Protein AF-A0A953DKQ8-F1 (afdb_monomer_lite)

Secondary structure (DSSP, 8-state):
--HHHHHHHHHHHTTT--EEEEETTEEEEEEE-SSSS-EEEEEEEE-TTS-EEEEEEEEEETTEEE-TTS-B----HHHHHHHHHHHH--

Radius of gyration: 12.38 Å; chains: 1; bounding box: 24×28×33 Å

pLDDT: mean 92.08, std 6.18, range [67.0, 98.0]

Sequence (90 aa):
MTVARQMVRTLQAHNWHPVAIVNGSDRLDLAPLTSQLGAGFTLWRQNPGGQWSVVVSGHTANGELRGSEDEPLHLPHHAEKRLETMLAGA

Structure (mmCIF, N/CA/C/O backbone):
data_AF-A0A953DKQ8-F1
#
_entry.id   AF-A0A953DKQ8-F1
#
loop_
_atom_site.group_PDB
_atom_site.id
_atom_site.type_symbol
_atom_site.label_atom_id
_atom_site.label_alt_id
_atom_site.label_comp_id
_atom_site.label_asym_id
_atom_site.label_entity_id
_atom_site.label_seq_id
_atom_site.pdbx_PDB_ins_code
_atom_site.Cartn_x
_atom_site.Cartn_y
_atom_site.Cartn_z
_atom_site.occupancy
_atom_site.B_iso_or_equiv
_atom_site.auth_seq_id
_atom_site.auth_comp_id
_atom_site.auth_asym_id
_atom_site.auth_atom_id
_atom_site.pdbx_PDB_model_num
ATOM 1 N N . MET A 1 1 ? 10.866 -12.767 3.651 1.00 69.69 1 MET A N 1
ATOM 2 C CA . MET A 1 1 ? 10.001 -12.313 2.533 1.00 69.69 1 MET A CA 1
ATOM 3 C C . MET A 1 1 ? 9.993 -10.792 2.586 1.00 69.69 1 MET A C 1
ATOM 5 O O . MET A 1 1 ? 10.006 -10.295 3.697 1.00 69.69 1 MET A O 1
ATOM 9 N N . THR A 1 2 ? 10.080 -10.067 1.464 1.00 89.81 2 THR A N 1
ATOM 10 C CA . THR A 1 2 ? 10.162 -8.588 1.486 1.00 89.81 2 THR A CA 1
ATOM 11 C C . THR A 1 2 ? 8.773 -7.954 1.576 1.00 89.81 2 THR A C 1
ATOM 13 O O . THR A 1 2 ? 7.809 -8.543 1.077 1.00 89.81 2 THR A O 1
ATOM 16 N N . VAL A 1 3 ? 8.678 -6.740 2.135 1.00 93.94 3 VAL A N 1
ATOM 17 C CA . VAL A 1 3 ? 7.433 -5.946 2.180 1.00 93.94 3 VAL A CA 1
ATOM 18 C C . VAL A 1 3 ? 6.808 -5.807 0.791 1.00 93.94 3 VAL A C 1
ATOM 20 O O . VAL A 1 3 ? 5.622 -6.077 0.621 1.00 93.94 3 VAL A O 1
ATOM 23 N N . ALA A 1 4 ? 7.616 -5.497 -0.227 1.00 95.12 4 ALA A N 1
ATOM 24 C CA . ALA A 1 4 ? 7.153 -5.373 -1.609 1.00 95.12 4 ALA A CA 1
ATOM 25 C C . ALA A 1 4 ? 6.470 -6.653 -2.126 1.00 95.12 4 ALA A C 1
ATOM 27 O O . ALA A 1 4 ? 5.378 -6.603 -2.690 1.00 95.12 4 ALA A O 1
ATOM 28 N N . ARG A 1 5 ? 7.069 -7.830 -1.889 1.00 94.12 5 ARG A N 1
ATOM 29 C CA . ARG A 1 5 ? 6.455 -9.111 -2.283 1.00 94.12 5 ARG A CA 1
ATOM 30 C C . ARG A 1 5 ? 5.165 -9.384 -1.519 1.00 94.12 5 ARG A C 1
ATOM 32 O O . ARG A 1 5 ? 4.256 -9.991 -2.079 1.00 94.12 5 ARG A O 1
ATOM 39 N N . GLN A 1 6 ? 5.088 -8.967 -0.259 1.00 95.25 6 GLN A N 1
ATOM 40 C CA . GLN A 1 6 ? 3.897 -9.167 0.555 1.00 95.25 6 GLN A CA 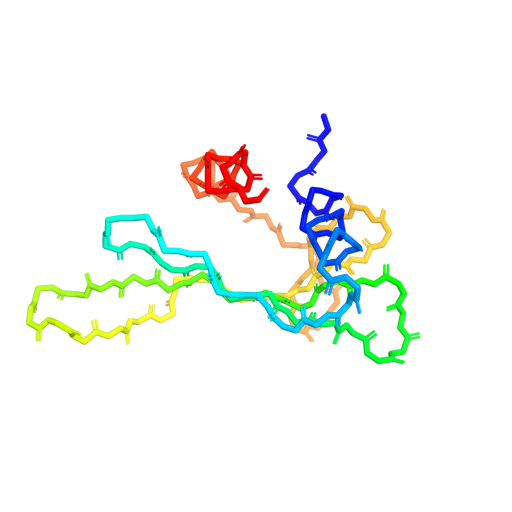1
ATOM 41 C C . GLN A 1 6 ? 2.743 -8.266 0.097 1.00 95.25 6 GLN A C 1
ATOM 43 O O . GLN A 1 6 ? 1.639 -8.770 -0.051 1.00 95.25 6 GLN A O 1
ATOM 48 N N . MET A 1 7 ? 3.005 -7.005 -0.268 1.00 95.94 7 MET A N 1
ATOM 49 C CA . MET A 1 7 ? 2.004 -6.110 -0.874 1.00 95.94 7 MET A CA 1
ATOM 50 C C . MET A 1 7 ? 1.398 -6.698 -2.156 1.00 95.94 7 MET A C 1
ATOM 52 O O . MET A 1 7 ? 0.178 -6.731 -2.314 1.00 95.94 7 MET A O 1
ATOM 56 N N . VAL A 1 8 ? 2.242 -7.219 -3.056 1.00 95.25 8 VAL A N 1
ATOM 57 C CA . VAL A 1 8 ? 1.773 -7.877 -4.289 1.00 95.25 8 VAL A CA 1
ATOM 58 C C . VAL A 1 8 ? 0.938 -9.116 -3.967 1.00 95.25 8 VAL A C 1
ATOM 60 O O . VAL A 1 8 ? -0.108 -9.322 -4.576 1.00 95.25 8 VAL A O 1
ATOM 63 N N . ARG A 1 9 ? 1.354 -9.927 -2.986 1.00 94.62 9 ARG A N 1
ATOM 64 C CA . ARG A 1 9 ? 0.573 -11.091 -2.542 1.00 94.62 9 ARG A CA 1
ATOM 65 C C . ARG A 1 9 ? -0.779 -10.705 -1.952 1.00 94.62 9 ARG A C 1
ATOM 67 O O . ARG A 1 9 ? -1.751 -11.395 -2.235 1.00 94.62 9 ARG A O 1
ATOM 74 N N . THR A 1 10 ? -0.858 -9.622 -1.183 1.00 95.81 10 THR A N 1
ATOM 75 C CA . THR A 1 10 ? -2.134 -9.106 -0.677 1.00 95.81 10 THR A CA 1
ATOM 76 C C . THR A 1 10 ? -3.047 -8.735 -1.842 1.00 95.81 10 THR A C 1
ATOM 78 O O . THR A 1 10 ? -4.167 -9.226 -1.913 1.00 95.81 10 THR A O 1
ATOM 81 N N . LEU A 1 11 ? -2.570 -7.977 -2.835 1.00 95.44 11 LEU A N 1
ATOM 82 C CA . LEU A 1 11 ? -3.387 -7.686 -4.019 1.00 95.44 11 LEU A CA 1
ATOM 83 C C . LEU A 1 11 ? -3.816 -8.960 -4.758 1.00 95.44 11 LEU A C 1
ATOM 85 O O . LEU A 1 11 ? -4.980 -9.080 -5.124 1.00 95.44 11 LEU A O 1
ATOM 89 N N . GLN A 1 12 ? -2.923 -9.939 -4.930 1.00 94.38 12 GLN A N 1
ATOM 90 C CA . GLN A 1 12 ? -3.264 -11.230 -5.540 1.00 94.38 12 GLN A CA 1
ATOM 91 C C . GLN A 1 12 ? -4.374 -11.960 -4.771 1.00 94.38 12 GLN A C 1
ATOM 93 O O . GLN A 1 12 ? -5.317 -12.445 -5.393 1.00 94.38 12 GLN A O 1
ATOM 98 N N . ALA A 1 13 ? -4.299 -12.000 -3.438 1.00 95.38 13 ALA A N 1
ATOM 99 C CA . ALA A 1 13 ? -5.330 -12.595 -2.586 1.00 95.38 13 ALA A CA 1
ATOM 100 C C . ALA A 1 13 ? -6.687 -11.879 -2.719 1.00 95.38 13 ALA A C 1
ATOM 102 O O . ALA A 1 13 ? -7.736 -12.509 -2.602 1.00 95.38 13 ALA A O 1
ATOM 103 N N . HIS A 1 14 ? -6.670 -10.586 -3.046 1.00 94.81 14 HIS A N 1
ATOM 104 C CA . HIS A 1 14 ? -7.852 -9.760 -3.296 1.00 94.81 14 HIS A CA 1
ATOM 105 C C . HIS A 1 14 ? -8.229 -9.649 -4.788 1.00 94.81 14 HIS A C 1
ATOM 107 O O . HIS A 1 14 ? -8.935 -8.721 -5.193 1.00 94.81 14 HIS A O 1
ATOM 113 N N . ASN A 1 15 ? -7.793 -10.594 -5.632 1.00 93.88 15 ASN A N 1
ATOM 114 C CA . ASN A 1 15 ? -8.064 -10.603 -7.077 1.00 93.88 15 ASN A CA 1
ATOM 115 C C . ASN A 1 15 ? -7.683 -9.283 -7.771 1.00 93.88 15 ASN A C 1
ATOM 117 O O . ASN A 1 15 ? -8.396 -8.809 -8.651 1.00 93.88 15 ASN A O 1
ATOM 121 N N . TRP A 1 16 ? -6.578 -8.676 -7.337 1.00 93.62 16 TRP A N 1
ATOM 122 C CA . TRP A 1 16 ? -6.050 -7.400 -7.818 1.00 93.62 16 TRP A CA 1
ATOM 123 C C . TRP A 1 16 ? -6.981 -6.191 -7.638 1.00 93.62 16 TRP A C 1
ATOM 125 O O . TRP A 1 16 ? -6.778 -5.169 -8.286 1.00 93.62 16 TRP A O 1
ATOM 135 N N . HIS A 1 17 ? -7.967 -6.252 -6.741 1.00 94.62 17 HIS A N 1
ATOM 136 C CA . HIS A 1 17 ? -8.741 -5.067 -6.364 1.00 94.62 17 HIS A CA 1
ATOM 137 C C . HIS A 1 17 ? -7.955 -4.188 -5.381 1.00 94.62 17 HIS A C 1
ATOM 139 O O . HIS A 1 17 ? -7.149 -4.719 -4.614 1.00 94.62 17 HIS A O 1
ATOM 145 N N . PRO A 1 18 ? -8.184 -2.861 -5.361 1.00 96.62 18 PRO A N 1
ATOM 146 C CA . PRO A 1 18 ? -7.620 -1.995 -4.333 1.00 96.62 18 PRO A CA 1
ATOM 147 C C . PRO A 1 18 ? -7.994 -2.463 -2.922 1.00 96.62 18 PRO A C 1
ATOM 149 O O . PRO A 1 18 ? -9.137 -2.850 -2.672 1.00 96.62 18 PRO A O 1
ATOM 152 N N . VAL A 1 19 ? -7.039 -2.394 -1.997 1.00 97.00 19 VAL A N 1
ATOM 153 C CA . VAL A 1 19 ? -7.201 -2.826 -0.602 1.00 97.00 19 VAL A CA 1
ATOM 154 C C . VAL A 1 19 ? -6.792 -1.689 0.324 1.00 97.00 19 VAL A C 1
ATOM 156 O O . VAL A 1 19 ? -5.749 -1.076 0.124 1.00 97.00 19 VAL A O 1
ATOM 159 N N . ALA A 1 20 ? -7.593 -1.431 1.356 1.00 97.25 20 ALA A N 1
ATOM 160 C CA . ALA A 1 20 ? -7.243 -0.526 2.444 1.00 97.25 20 ALA A CA 1
ATOM 161 C C . ALA A 1 20 ? -7.123 -1.325 3.747 1.00 97.25 20 ALA A C 1
ATOM 163 O O . ALA A 1 20 ? -8.101 -1.910 4.210 1.00 97.25 20 ALA A O 1
ATOM 164 N N . ILE A 1 21 ? -5.932 -1.340 4.341 1.00 97.00 21 ILE A N 1
ATOM 165 C CA . ILE A 1 21 ? -5.641 -2.017 5.610 1.00 97.00 21 ILE A CA 1
ATOM 166 C C . ILE A 1 21 ? -5.500 -0.947 6.687 1.00 97.00 21 ILE A C 1
ATOM 168 O O . ILE A 1 21 ? -4.650 -0.067 6.575 1.00 97.00 21 ILE A O 1
ATOM 172 N N . VAL A 1 22 ? -6.307 -1.015 7.743 1.00 95.12 22 VAL A N 1
ATOM 173 C CA . VAL A 1 22 ? -6.274 -0.050 8.853 1.00 95.12 22 VAL A CA 1
ATOM 174 C C . VAL A 1 22 ? -5.774 -0.743 10.115 1.00 95.12 22 VAL A C 1
ATOM 176 O O . VAL A 1 22 ? -6.278 -1.801 10.481 1.00 95.12 22 VAL A O 1
ATOM 179 N N . ASN A 1 23 ? -4.795 -0.143 10.794 1.00 93.75 23 ASN A N 1
ATOM 180 C CA . ASN A 1 23 ? -4.277 -0.623 12.072 1.00 93.75 23 ASN A CA 1
ATOM 181 C C . ASN A 1 23 ? -4.012 0.563 13.011 1.00 93.75 23 ASN A C 1
ATOM 183 O O . ASN A 1 23 ? -3.026 1.288 12.868 1.00 93.75 23 ASN A O 1
ATOM 187 N N . GLY A 1 24 ? -4.921 0.779 13.966 1.00 92.19 24 GLY A N 1
ATOM 188 C CA . GLY A 1 24 ? -4.867 1.927 14.869 1.00 92.19 24 GLY A CA 1
ATOM 189 C C . GLY A 1 24 ? -4.930 3.251 14.103 1.00 92.19 24 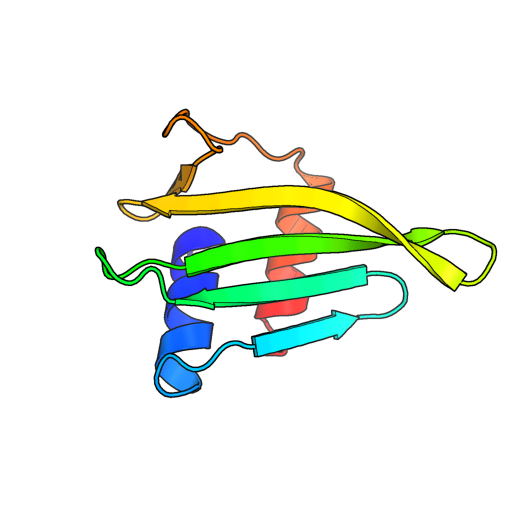GLY A C 1
ATOM 190 O O . GLY A 1 24 ? -5.869 3.492 13.349 1.00 92.19 24 GLY A O 1
ATOM 191 N N . SER A 1 25 ? -3.924 4.105 14.296 1.00 94.44 25 SER A N 1
ATOM 192 C CA . SER A 1 25 ? -3.800 5.404 13.617 1.00 94.44 25 SER A CA 1
ATOM 193 C C . SER A 1 25 ? -3.103 5.327 12.256 1.00 94.44 25 SER A C 1
ATOM 195 O O . SER A 1 25 ? -2.804 6.371 11.684 1.00 94.44 25 SER A O 1
ATOM 197 N N . ASP A 1 26 ? -2.801 4.134 11.746 1.00 95.56 26 ASP A N 1
ATOM 198 C CA . ASP A 1 26 ? -2.122 3.946 10.467 1.00 95.56 26 ASP A CA 1
ATOM 199 C C . ASP A 1 26 ? -3.063 3.266 9.453 1.00 95.56 26 ASP A C 1
ATOM 201 O O . ASP A 1 26 ? -3.854 2.383 9.798 1.00 95.56 26 ASP A O 1
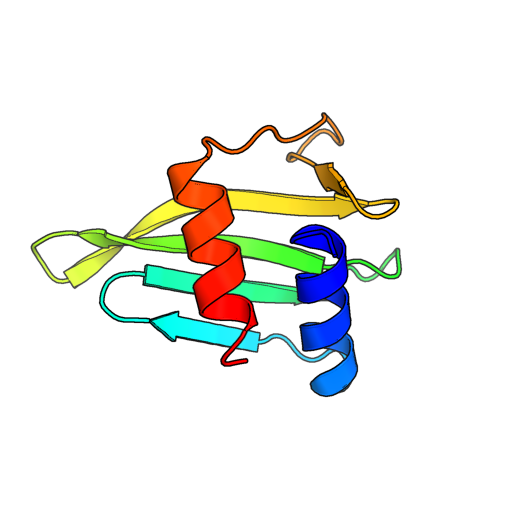ATOM 205 N N . ARG A 1 27 ? -2.977 3.675 8.184 1.00 96.75 27 ARG A N 1
ATOM 206 C CA . ARG A 1 27 ? -3.739 3.090 7.070 1.00 96.75 27 ARG A CA 1
ATOM 207 C C . ARG A 1 27 ? -2.815 2.853 5.883 1.00 96.75 27 ARG A C 1
ATOM 209 O O . ARG A 1 27 ? -2.118 3.767 5.465 1.00 96.75 27 ARG A O 1
ATOM 216 N N . LEU A 1 28 ? -2.827 1.649 5.331 1.00 97.88 28 LEU A N 1
ATOM 217 C CA . LEU A 1 28 ? -2.093 1.281 4.129 1.00 97.88 28 LEU A CA 1
ATOM 218 C C . LEU A 1 28 ? -3.090 1.063 2.998 1.00 97.88 28 LEU A C 1
ATOM 220 O O . LEU A 1 28 ? -3.884 0.128 3.051 1.00 97.88 28 LEU A O 1
ATOM 224 N N . ASP A 1 29 ? -3.028 1.914 1.983 1.00 98.00 29 ASP A N 1
ATOM 225 C CA . ASP A 1 29 ? -3.752 1.709 0.735 1.00 98.00 29 ASP A CA 1
ATOM 226 C C . ASP A 1 29 ? -2.842 1.002 -0.266 1.00 98.00 29 ASP A C 1
ATOM 228 O O . ASP A 1 29 ? -1.701 1.420 -0.463 1.00 98.00 29 ASP A O 1
ATOM 232 N N . LEU A 1 30 ? -3.357 -0.048 -0.901 1.00 97.25 30 LEU A N 1
ATOM 233 C CA . LEU A 1 30 ? -2.728 -0.782 -1.991 1.00 97.25 30 LEU A CA 1
ATOM 234 C C . LEU A 1 30 ? -3.614 -0.699 -3.231 1.00 97.25 30 LEU A C 1
ATOM 236 O O . LEU A 1 30 ? -4.830 -0.875 -3.146 1.00 97.25 30 LEU A O 1
ATOM 240 N N . ALA A 1 31 ? -3.005 -0.493 -4.392 1.00 96.56 31 ALA A N 1
ATOM 241 C CA . ALA A 1 31 ? -3.691 -0.498 -5.678 1.00 96.56 31 ALA A CA 1
ATOM 242 C C . ALA A 1 31 ? -2.882 -1.285 -6.720 1.00 96.56 31 ALA A C 1
ATOM 244 O O . ALA A 1 31 ? -1.650 -1.245 -6.687 1.00 96.56 31 ALA A O 1
ATOM 245 N N . PRO A 1 32 ? -3.537 -1.994 -7.655 1.00 95.06 32 PRO A N 1
ATOM 246 C CA . PRO A 1 32 ? -2.839 -2.648 -8.758 1.00 95.06 32 PRO A CA 1
ATOM 247 C C . PRO A 1 32 ? -2.158 -1.612 -9.661 1.00 95.06 32 PRO A C 1
ATOM 249 O O . PRO A 1 32 ? -2.756 -0.595 -10.017 1.00 95.06 32 PRO A O 1
ATOM 252 N N . LEU A 1 33 ? -0.923 -1.887 -10.078 1.00 89.38 33 LEU A N 1
ATOM 253 C CA . LEU A 1 33 ? -0.294 -1.158 -11.179 1.00 89.38 33 LEU A CA 1
ATOM 254 C C . LEU A 1 33 ? -0.758 -1.761 -12.505 1.00 89.38 33 LEU A C 1
ATOM 256 O O . LEU A 1 33 ? -0.624 -2.955 -12.743 1.00 89.38 33 LEU A O 1
ATOM 260 N N . THR A 1 34 ? -1.321 -0.940 -13.385 1.00 74.62 34 THR A N 1
ATOM 261 C CA . THR A 1 34 ? -1.968 -1.411 -14.622 1.00 74.62 34 THR A CA 1
ATOM 262 C C . THR A 1 34 ? -0.987 -1.872 -15.703 1.00 74.62 34 THR A C 1
ATOM 264 O O . THR A 1 34 ? -1.390 -2.577 -16.624 1.00 74.62 34 THR A O 1
ATOM 267 N N . SER A 1 35 ? 0.294 -1.505 -15.601 1.00 67.00 35 SER A N 1
ATOM 268 C CA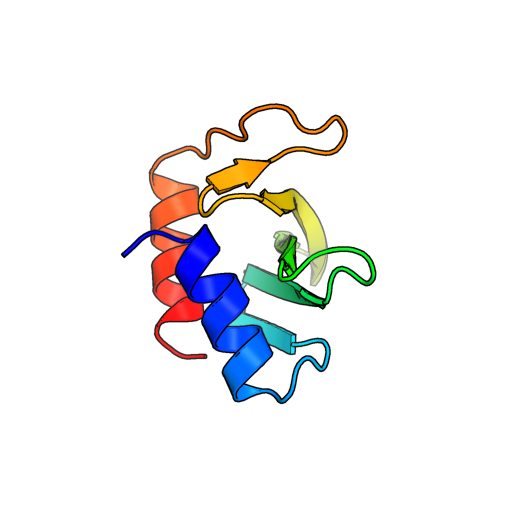 . SER A 1 35 ? 1.338 -1.823 -16.587 1.00 67.00 35 SER A CA 1
ATOM 269 C C . SER A 1 35 ? 2.288 -2.950 -16.165 1.00 67.00 35 SER A C 1
ATOM 271 O O . SER A 1 35 ? 3.033 -3.458 -17.003 1.00 67.00 35 SER A O 1
ATOM 273 N N . GLN A 1 36 ? 2.291 -3.351 -14.889 1.00 69.38 36 GLN A N 1
ATOM 274 C CA . GLN A 1 36 ? 3.228 -4.327 -14.322 1.00 69.38 36 GLN A CA 1
ATOM 275 C C . GLN A 1 36 ? 2.556 -5.133 -13.204 1.00 69.38 36 GLN A C 1
ATOM 277 O O . GLN A 1 36 ? 1.681 -4.621 -12.515 1.00 69.38 36 GLN A O 1
ATOM 282 N N . LEU A 1 37 ? 2.995 -6.378 -12.972 1.00 76.94 37 LEU A N 1
ATOM 283 C CA . LEU A 1 37 ? 2.581 -7.171 -11.803 1.00 76.94 37 LEU A CA 1
ATOM 284 C C . LEU A 1 37 ? 3.185 -6.575 -10.517 1.00 76.94 37 LEU A C 1
ATOM 286 O O . LEU A 1 37 ? 4.142 -7.108 -9.957 1.00 76.94 37 LEU A O 1
ATOM 290 N N . GLY A 1 38 ? 2.633 -5.446 -10.079 1.00 90.00 38 GLY A N 1
ATOM 291 C CA . GLY A 1 38 ? 3.107 -4.649 -8.957 1.00 90.00 38 GLY A CA 1
ATOM 292 C C . GLY A 1 38 ? 1.965 -3.960 -8.211 1.00 90.00 38 GLY A C 1
ATOM 293 O O . GLY A 1 38 ? 0.822 -3.919 -8.668 1.00 90.00 38 GLY A O 1
ATOM 294 N N . ALA A 1 39 ? 2.293 -3.431 -7.039 1.00 95.19 39 ALA A N 1
ATOM 295 C CA . ALA A 1 39 ? 1.403 -2.677 -6.178 1.00 95.19 39 ALA A CA 1
ATOM 296 C C . ALA A 1 39 ? 1.866 -1.219 -6.107 1.00 95.19 39 ALA A C 1
ATOM 298 O O . ALA A 1 39 ? 3.027 -0.958 -5.796 1.00 95.19 39 ALA A O 1
ATOM 299 N N . GLY A 1 40 ? 0.965 -0.275 -6.353 1.00 96.06 40 GLY A N 1
ATOM 300 C CA . GLY A 1 40 ? 1.092 1.079 -5.828 1.00 96.06 40 GLY A CA 1
ATOM 301 C C . GLY A 1 40 ? 0.674 1.069 -4.362 1.00 96.06 40 GLY A C 1
ATOM 302 O O . GLY A 1 40 ? -0.253 0.338 -3.999 1.00 96.06 40 GLY A O 1
ATOM 303 N N . PHE A 1 41 ? 1.348 1.845 -3.519 1.00 96.44 41 PHE A N 1
ATOM 304 C CA . PHE A 1 41 ? 1.004 1.922 -2.106 1.00 96.44 41 PHE A CA 1
ATOM 305 C C . PHE A 1 41 ? 1.107 3.337 -1.542 1.00 96.44 41 PHE A C 1
ATOM 307 O O . PHE A 1 41 ? 1.979 4.118 -1.926 1.00 96.44 41 PHE A O 1
ATOM 314 N N . THR A 1 42 ? 0.260 3.614 -0.553 1.00 97.00 42 THR A N 1
ATOM 315 C CA . THR A 1 42 ? 0.349 4.811 0.285 1.00 97.00 42 THR A CA 1
ATOM 316 C C . THR A 1 42 ? 0.129 4.429 1.739 1.00 97.00 42 THR A C 1
ATOM 318 O O . THR A 1 42 ? -0.909 3.875 2.099 1.00 97.00 42 THR A O 1
ATOM 321 N N . LEU A 1 43 ? 1.108 4.737 2.586 1.00 96.06 43 LEU A N 1
ATOM 322 C CA . LEU A 1 43 ? 0.979 4.673 4.033 1.00 96.06 43 LEU A CA 1
ATOM 323 C C . LEU A 1 43 ? 0.537 6.039 4.554 1.00 96.06 43 LEU A C 1
ATOM 325 O O . LEU A 1 43 ? 1.228 7.043 4.380 1.00 96.06 43 LEU A O 1
ATOM 329 N N . TRP A 1 44 ? -0.589 6.046 5.248 1.00 96.56 44 TRP A N 1
ATOM 330 C CA . TRP A 1 44 ? -1.186 7.200 5.892 1.00 96.56 44 TRP A CA 1
ATOM 331 C C . TRP A 1 44 ? -1.093 7.090 7.407 1.00 96.56 44 TRP A C 1
ATOM 333 O O . TRP A 1 44 ? -1.119 5.991 7.969 1.00 96.56 44 TRP A O 1
ATOM 343 N N . ARG A 1 45 ? -1.085 8.247 8.065 1.00 95.75 45 ARG A N 1
ATOM 344 C CA . ARG A 1 45 ? -1.196 8.375 9.513 1.00 95.75 45 ARG A CA 1
ATOM 345 C C . ARG A 1 45 ? -2.260 9.381 9.892 1.00 95.75 45 ARG A C 1
ATOM 347 O O . ARG A 1 45 ? -2.323 10.471 9.334 1.00 95.75 45 ARG A O 1
ATOM 354 N N . GLN A 1 46 ? -3.073 9.028 10.873 1.00 96.75 46 GLN A N 1
ATOM 355 C CA . GLN A 1 46 ? -4.044 9.934 11.445 1.00 96.75 46 GLN A CA 1
ATOM 356 C C . GLN A 1 46 ? -3.363 10.840 12.478 1.00 96.75 46 GLN A C 1
ATOM 358 O O . GLN A 1 46 ? -2.799 10.370 13.467 1.00 96.75 46 GLN A O 1
ATOM 363 N N . ASN A 1 47 ? -3.408 12.148 12.241 1.00 93.44 47 ASN A N 1
ATOM 364 C CA . ASN A 1 47 ? -2.921 13.172 13.156 1.00 93.44 47 ASN A CA 1
ATOM 365 C C . ASN A 1 47 ? -3.883 13.348 14.346 1.00 93.44 47 ASN A C 1
ATOM 367 O O . ASN A 1 47 ? -5.087 13.087 14.214 1.00 93.44 47 ASN A O 1
ATOM 371 N N . PRO A 1 48 ? -3.400 13.874 15.488 1.00 86.19 48 PRO A N 1
ATOM 372 C CA . PRO A 1 48 ? -4.271 14.361 16.555 1.00 86.19 48 PRO A CA 1
ATOM 373 C C . PRO A 1 48 ? -5.242 15.408 15.984 1.00 86.19 48 PRO A C 1
ATOM 375 O O . PRO A 1 48 ? -4.816 16.454 15.504 1.00 86.19 48 PRO A O 1
ATOM 378 N N . GLY A 1 49 ? -6.539 15.093 15.961 1.00 89.06 49 GLY A N 1
ATOM 379 C CA . GLY A 1 49 ? -7.563 15.875 15.248 1.00 89.06 49 GLY A CA 1
ATOM 380 C C . GLY A 1 49 ? -8.255 15.126 14.103 1.00 89.06 49 GLY A C 1
ATOM 381 O O . GLY A 1 49 ? -9.165 15.665 13.484 1.00 89.06 49 GLY A O 1
ATOM 382 N N . GLY A 1 50 ? -7.861 13.879 13.825 1.00 89.62 50 GLY A N 1
ATOM 383 C CA . GLY A 1 50 ? -8.590 12.966 12.937 1.00 89.62 50 GLY A CA 1
ATOM 384 C C . GLY A 1 50 ? -8.244 13.079 11.449 1.00 89.62 50 GLY A C 1
ATOM 385 O O . GLY A 1 50 ? -8.720 12.265 10.658 1.00 89.62 50 GLY A O 1
ATOM 386 N N . GLN A 1 51 ? -7.400 14.040 11.067 1.00 94.75 51 GLN A N 1
ATOM 387 C CA . GLN A 1 51 ? -6.940 14.234 9.689 1.00 94.75 51 GLN A CA 1
ATOM 388 C C . GLN A 1 51 ? -5.872 13.208 9.303 1.00 94.75 51 GLN A C 1
ATOM 390 O O . GLN A 1 51 ? -4.981 12.925 10.097 1.00 94.75 51 GLN A O 1
ATOM 395 N N . TRP A 1 52 ? -5.920 12.702 8.072 1.00 95.25 52 TRP A N 1
ATOM 396 C CA . TRP A 1 52 ? -4.907 11.791 7.536 1.00 95.25 52 TRP A CA 1
ATOM 397 C C . TRP A 1 52 ? -3.797 12.558 6.812 1.00 95.25 52 TRP A C 1
ATOM 399 O O . TRP A 1 52 ? -4.077 13.434 5.996 1.00 95.25 52 TRP A O 1
ATOM 409 N N . SER A 1 53 ? -2.543 12.206 7.083 1.00 96.12 53 SER A N 1
ATOM 410 C CA . SER A 1 53 ? -1.357 12.680 6.367 1.00 96.12 53 SER A CA 1
ATOM 411 C C . SER A 1 53 ? -0.628 11.514 5.705 1.00 96.12 53 SER A C 1
ATOM 413 O O . SER A 1 53 ? -0.602 10.400 6.232 1.00 96.12 53 SER A O 1
ATOM 415 N N . VAL A 1 54 ? -0.039 11.762 4.533 1.00 95.00 54 VAL A N 1
ATOM 416 C CA . VAL A 1 54 ? 0.829 10.783 3.868 1.00 95.00 54 VAL A CA 1
ATOM 417 C C . VAL A 1 54 ? 2.127 10.672 4.662 1.00 95.00 54 VAL A C 1
ATOM 419 O O . VAL A 1 54 ? 2.795 11.673 4.911 1.00 95.00 54 VAL A O 1
ATOM 422 N N . VAL A 1 55 ? 2.481 9.450 5.051 1.00 93.69 55 VAL A N 1
ATOM 423 C CA . VAL A 1 55 ? 3.775 9.122 5.662 1.00 93.69 55 VAL A CA 1
ATOM 424 C C . VAL A 1 55 ? 4.780 8.767 4.575 1.00 93.69 55 VAL A C 1
ATOM 426 O O . VAL A 1 55 ? 5.897 9.272 4.578 1.00 93.69 55 VAL A O 1
ATOM 429 N N . VAL A 1 56 ? 4.386 7.883 3.659 1.00 93.62 56 VAL A N 1
ATOM 430 C CA . VAL A 1 56 ? 5.193 7.478 2.506 1.00 93.62 56 VAL A CA 1
ATOM 431 C C . VAL A 1 56 ? 4.288 6.906 1.423 1.00 93.62 56 VAL A C 1
ATOM 433 O O . VAL A 1 56 ? 3.296 6.243 1.722 1.00 93.62 56 VAL A O 1
ATOM 436 N N . SER A 1 57 ? 4.641 7.139 0.168 1.00 95.31 57 SER A N 1
ATOM 437 C CA . SER A 1 57 ? 3.988 6.548 -0.995 1.00 95.31 57 SER A CA 1
ATOM 438 C C . SER A 1 57 ? 5.035 6.067 -1.982 1.00 95.31 57 SER A C 1
ATOM 440 O O . SER A 1 57 ? 6.137 6.612 -2.040 1.00 95.31 57 SER A O 1
ATOM 442 N N . GLY A 1 58 ? 4.681 5.069 -2.773 1.00 95.56 58 GLY A N 1
ATOM 443 C CA . GLY A 1 58 ? 5.560 4.528 -3.790 1.00 95.56 58 GLY A CA 1
ATOM 444 C C . GLY A 1 58 ? 4.900 3.371 -4.506 1.00 95.56 58 GLY A C 1
ATOM 445 O O . GLY A 1 58 ? 3.675 3.226 -4.515 1.00 95.56 58 GLY A O 1
ATOM 446 N N . HIS A 1 59 ? 5.724 2.524 -5.096 1.00 95.75 59 HIS A N 1
ATOM 447 C CA . HIS A 1 59 ? 5.252 1.333 -5.769 1.00 95.75 59 HIS A CA 1
ATOM 448 C C . HIS A 1 59 ? 6.244 0.179 -5.629 1.00 95.75 59 HIS A C 1
ATOM 450 O O . HIS A 1 59 ? 7.357 0.342 -5.130 1.00 95.75 59 HIS A O 1
ATOM 456 N N . THR A 1 60 ? 5.830 -1.019 -6.029 1.00 94.88 60 THR A N 1
ATOM 457 C CA . THR A 1 60 ? 6.701 -2.192 -6.057 1.00 94.88 60 THR A CA 1
ATOM 458 C C . THR A 1 60 ? 7.173 -2.466 -7.477 1.00 94.88 60 THR A C 1
ATOM 460 O O . THR A 1 60 ? 6.336 -2.615 -8.368 1.00 94.88 60 THR A O 1
ATOM 463 N N . ALA A 1 61 ? 8.473 -2.664 -7.665 1.00 91.69 61 ALA A N 1
ATOM 464 C CA . ALA A 1 61 ? 9.037 -3.150 -8.921 1.00 91.69 61 ALA A CA 1
ATOM 465 C C . ALA A 1 61 ? 10.139 -4.170 -8.623 1.00 91.69 61 ALA A C 1
ATOM 467 O O . ALA A 1 61 ? 10.929 -3.985 -7.700 1.00 91.69 61 ALA A O 1
ATOM 468 N N . ASN A 1 62 ? 10.175 -5.278 -9.370 1.00 87.69 62 ASN A N 1
ATOM 469 C CA . ASN A 1 62 ? 11.201 -6.326 -9.244 1.00 87.69 62 ASN A CA 1
ATOM 470 C C . ASN A 1 62 ? 11.411 -6.874 -7.812 1.00 87.69 62 ASN A C 1
ATOM 472 O O . ASN A 1 62 ? 12.485 -7.354 -7.462 1.00 87.69 62 ASN A O 1
ATOM 476 N N . GLY A 1 63 ? 10.364 -6.854 -6.978 1.00 89.50 63 GLY A N 1
ATOM 477 C CA . GLY A 1 63 ? 10.421 -7.328 -5.590 1.00 89.50 63 GLY A CA 1
ATOM 478 C C . GLY A 1 63 ? 11.006 -6.329 -4.584 1.00 89.50 63 GLY A C 1
ATOM 479 O O . GLY A 1 63 ? 11.223 -6.715 -3.431 1.00 89.50 63 GLY A O 1
ATOM 480 N N . GLU A 1 64 ? 11.206 -5.081 -5.003 1.00 93.50 64 GLU A N 1
ATOM 481 C CA . GLU A 1 64 ? 11.686 -3.949 -4.208 1.00 93.50 64 GLU A CA 1
ATOM 482 C C . GLU A 1 64 ? 10.622 -2.850 -4.102 1.00 93.50 64 GLU A C 1
ATOM 484 O O . GLU A 1 64 ? 9.640 -2.845 -4.847 1.00 93.50 64 GLU A O 1
ATOM 489 N N . LEU A 1 65 ? 10.830 -1.917 -3.169 1.00 95.19 65 LEU A N 1
ATOM 490 C CA . LEU A 1 65 ? 10.061 -0.679 -3.071 1.00 95.19 65 LEU A CA 1
ATOM 491 C C . LEU A 1 65 ? 10.758 0.414 -3.882 1.00 95.19 65 LEU A C 1
ATOM 493 O O . LEU A 1 65 ? 11.979 0.572 -3.802 1.00 95.19 65 LEU A O 1
ATOM 497 N N . ARG A 1 66 ? 9.974 1.176 -4.636 1.00 95.62 66 ARG A N 1
ATOM 498 C CA . ARG A 1 66 ? 10.432 2.276 -5.478 1.00 95.62 66 ARG A CA 1
ATOM 499 C C . ARG A 1 66 ? 9.624 3.540 -5.210 1.00 95.62 66 ARG A C 1
ATOM 501 O O . ARG A 1 66 ? 8.452 3.462 -4.828 1.00 95.62 66 ARG A O 1
ATOM 508 N N . GLY A 1 67 ? 10.275 4.686 -5.372 1.00 94.06 67 GLY A N 1
ATOM 509 C CA . GLY A 1 67 ? 9.656 6.003 -5.272 1.00 94.06 67 GLY A CA 1
ATOM 510 C C . GLY A 1 67 ? 8.849 6.360 -6.519 1.00 94.06 67 GLY A C 1
ATOM 511 O O . GLY A 1 67 ? 8.440 5.489 -7.288 1.00 94.06 67 GLY A O 1
ATOM 512 N N . SER A 1 68 ? 8.562 7.646 -6.700 1.00 86.19 68 SER A N 1
ATOM 513 C CA . SER A 1 68 ? 7.777 8.133 -7.842 1.00 86.19 68 SER A CA 1
ATOM 514 C C . SER A 1 68 ? 8.565 8.196 -9.150 1.00 86.19 68 SER A C 1
ATOM 516 O O . SER A 1 68 ? 7.953 8.191 -10.212 1.00 86.19 68 SER A O 1
ATOM 518 N N . GLU A 1 69 ? 9.894 8.260 -9.083 1.00 87.88 69 GLU A N 1
ATOM 519 C CA . GLU A 1 69 ? 10.800 8.368 -10.232 1.00 87.88 69 GLU A CA 1
ATOM 520 C C . GLU A 1 69 ? 11.546 7.047 -10.488 1.00 87.88 69 GLU A C 1
ATOM 522 O O . GLU A 1 69 ? 12.643 7.030 -11.046 1.00 87.88 69 GLU A O 1
ATOM 527 N N . ASP A 1 70 ? 10.959 5.924 -10.062 1.00 88.69 70 ASP A N 1
ATOM 528 C CA . ASP A 1 70 ? 11.571 4.595 -10.091 1.00 88.69 70 ASP A CA 1
ATOM 529 C C . ASP A 1 70 ? 12.900 4.508 -9.324 1.00 88.69 70 ASP A C 1
ATOM 531 O O . ASP A 1 70 ? 13.697 3.611 -9.579 1.00 88.69 70 ASP A O 1
ATOM 535 N N . GLU A 1 71 ? 13.172 5.375 -8.355 1.00 93.88 71 GLU A N 1
ATOM 536 C CA . GLU A 1 71 ? 14.347 5.306 -7.489 1.00 93.88 71 GLU A CA 1
ATOM 537 C C . GLU A 1 71 ? 14.163 4.275 -6.356 1.00 93.88 71 GLU A C 1
ATOM 539 O O . GLU A 1 71 ? 13.033 4.045 -5.917 1.00 93.88 71 GLU A O 1
ATOM 544 N N . PRO A 1 72 ? 15.231 3.626 -5.849 1.00 94.38 72 PRO A N 1
ATOM 545 C CA . PRO A 1 72 ? 15.128 2.759 -4.675 1.00 94.38 72 PRO A CA 1
ATOM 546 C C . PRO A 1 72 ? 14.541 3.505 -3.471 1.00 94.38 72 PRO A C 1
ATOM 548 O O . PRO A 1 72 ? 15.093 4.510 -3.020 1.00 94.38 72 PRO A O 1
ATOM 551 N N . LEU A 1 73 ? 13.442 2.992 -2.914 1.00 94.81 73 LEU A N 1
ATOM 552 C CA . LEU A 1 73 ? 12.804 3.588 -1.746 1.00 94.81 73 LEU A CA 1
ATOM 553 C C . LEU A 1 73 ? 13.279 2.891 -0.472 1.00 94.81 73 LEU A C 1
ATOM 555 O O . LEU A 1 73 ? 12.825 1.800 -0.120 1.00 94.81 73 LEU A O 1
ATOM 559 N N . HIS A 1 74 ? 14.182 3.552 0.245 1.00 91.12 74 HIS A N 1
ATOM 560 C CA . HIS A 1 74 ? 14.680 3.077 1.529 1.00 91.12 74 HIS A CA 1
ATOM 561 C C . HIS A 1 74 ? 13.787 3.571 2.663 1.00 91.12 74 HIS A C 1
ATOM 563 O O . HIS A 1 74 ? 13.777 4.753 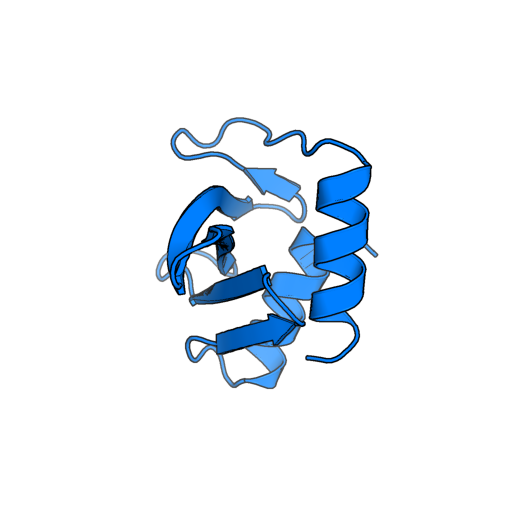3.008 1.00 91.12 74 HIS A O 1
ATOM 569 N N . LEU A 1 75 ? 13.041 2.649 3.264 1.00 88.75 75 LEU A N 1
ATOM 570 C CA . LEU A 1 75 ? 12.241 2.954 4.439 1.00 88.75 75 LEU A CA 1
ATOM 571 C C . LEU A 1 75 ? 13.107 2.912 5.703 1.00 88.75 75 LEU A C 1
ATOM 573 O O . LEU A 1 75 ? 13.931 2.011 5.862 1.00 88.75 75 LEU A O 1
ATOM 577 N N . PRO A 1 76 ? 12.891 3.828 6.660 1.00 89.06 76 PRO A N 1
ATOM 578 C CA . PRO A 1 76 ? 13.398 3.640 8.009 1.00 89.06 76 PRO A CA 1
ATOM 579 C C . PRO A 1 76 ? 12.883 2.318 8.598 1.00 89.06 76 PRO A C 1
ATOM 581 O O . PRO A 1 76 ? 11.706 1.989 8.442 1.00 89.06 76 PRO A O 1
ATOM 584 N N . HIS A 1 77 ? 13.718 1.612 9.369 1.00 87.88 77 HIS A N 1
ATOM 585 C CA . HIS A 1 77 ? 13.393 0.296 9.960 1.00 87.88 77 HIS A CA 1
ATOM 586 C C . HIS A 1 77 ? 12.036 0.240 10.683 1.00 87.88 77 HIS A C 1
ATOM 588 O O . HIS A 1 77 ? 11.316 -0.753 10.640 1.00 87.88 77 HIS A O 1
ATOM 594 N N . HIS A 1 78 ? 11.655 1.330 11.354 1.00 87.44 78 HIS A N 1
ATOM 595 C CA . HIS A 1 78 ? 10.380 1.412 12.066 1.00 87.44 78 HIS A CA 1
ATOM 596 C C . HIS A 1 78 ? 9.161 1.455 11.127 1.00 87.44 78 HIS A C 1
ATOM 598 O O . HIS A 1 78 ? 8.091 0.977 11.499 1.00 87.44 78 HIS A O 1
ATOM 604 N N . ALA A 1 79 ? 9.300 2.042 9.936 1.00 88.31 79 ALA A N 1
ATOM 605 C CA . ALA A 1 79 ? 8.246 2.096 8.930 1.00 88.31 79 ALA A CA 1
ATOM 606 C C . ALA A 1 79 ? 8.113 0.744 8.219 1.00 88.31 79 ALA A C 1
ATOM 608 O O . ALA A 1 79 ? 6.996 0.274 8.020 1.00 88.31 79 ALA A O 1
ATOM 609 N N . GLU A 1 80 ? 9.238 0.086 7.930 1.00 91.25 80 GLU A N 1
ATOM 610 C CA . GLU A 1 80 ? 9.253 -1.259 7.351 1.00 91.25 80 GLU A CA 1
ATOM 611 C C . GLU A 1 80 ? 8.550 -2.271 8.267 1.00 91.25 80 GLU A C 1
ATOM 613 O O . GLU A 1 80 ? 7.552 -2.866 7.864 1.00 91.25 80 GLU A O 1
ATOM 618 N N . LYS A 1 81 ? 8.952 -2.361 9.544 1.00 90.81 81 LYS A N 1
ATOM 619 C CA . LYS A 1 81 ? 8.293 -3.237 10.534 1.00 90.81 81 LYS A CA 1
ATOM 620 C C . LYS A 1 81 ? 6.795 -2.979 10.681 1.00 90.81 81 LYS A C 1
ATOM 622 O O . LYS A 1 81 ? 6.014 -3.900 10.930 1.00 90.81 81 LYS A O 1
ATOM 627 N N . ARG A 1 82 ? 6.378 -1.716 10.569 1.00 90.88 82 ARG A N 1
ATOM 628 C CA . ARG A 1 82 ? 4.960 -1.355 10.616 1.00 90.88 82 ARG A CA 1
ATOM 629 C C . ARG A 1 82 ? 4.213 -1.928 9.415 1.00 90.88 82 ARG A C 1
ATOM 631 O O . ARG A 1 82 ? 3.176 -2.553 9.612 1.00 90.88 82 ARG A O 1
ATOM 638 N N . LEU A 1 83 ? 4.746 -1.756 8.206 1.00 94.25 83 LEU A N 1
ATOM 639 C CA . LEU A 1 83 ? 4.155 -2.326 6.993 1.00 94.25 83 LEU A CA 1
ATOM 640 C C . LEU A 1 83 ? 4.088 -3.853 7.070 1.00 94.25 83 LEU A C 1
ATOM 642 O O . LEU A 1 83 ? 3.037 -4.415 6.784 1.00 94.25 83 LEU A O 1
ATOM 646 N N . GLU A 1 84 ? 5.155 -4.514 7.526 1.00 93.94 84 GLU A N 1
ATOM 647 C CA . GLU A 1 84 ? 5.165 -5.967 7.753 1.00 93.94 84 GLU A CA 1
ATOM 648 C C . GLU A 1 84 ? 4.035 -6.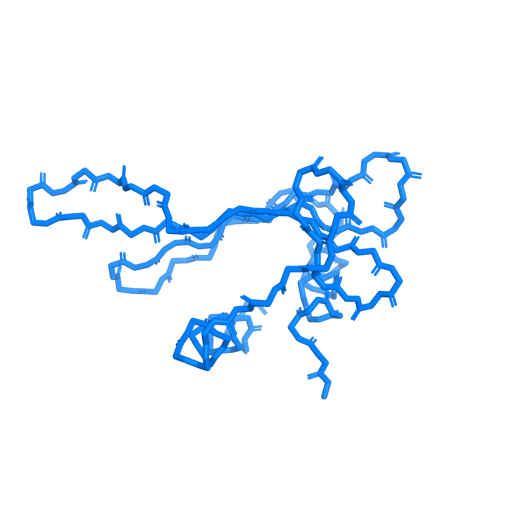406 8.692 1.00 93.94 84 GLU A C 1
ATOM 650 O O . GLU A 1 84 ? 3.318 -7.362 8.403 1.00 93.94 84 GLU A O 1
ATOM 655 N N . THR A 1 85 ? 3.833 -5.676 9.793 1.00 93.38 85 THR A N 1
ATOM 656 C CA . THR A 1 85 ? 2.786 -5.977 10.780 1.00 93.38 85 THR A CA 1
ATOM 657 C C . THR A 1 85 ? 1.386 -5.804 10.189 1.00 93.38 85 THR A C 1
ATOM 659 O O . THR A 1 85 ? 0.517 -6.643 10.411 1.00 93.38 85 THR A O 1
ATOM 662 N N . MET A 1 86 ? 1.157 -4.734 9.421 1.00 95.62 86 MET A N 1
ATOM 663 C CA . MET A 1 86 ? -0.129 -4.489 8.759 1.00 95.62 86 MET A CA 1
ATOM 664 C C . MET A 1 86 ? -0.430 -5.551 7.697 1.00 95.62 86 MET A C 1
ATOM 666 O O . MET A 1 86 ? -1.540 -6.067 7.643 1.00 95.62 86 MET A O 1
ATOM 670 N N . LEU A 1 87 ? 0.565 -5.917 6.890 1.00 94.56 87 LEU A N 1
ATOM 671 C CA . LEU A 1 87 ? 0.431 -6.899 5.813 1.00 94.56 87 LEU A CA 1
ATOM 672 C C . LEU A 1 87 ? 0.347 -8.349 6.309 1.00 94.56 87 LEU A C 1
ATOM 674 O O . LEU A 1 87 ? -0.042 -9.228 5.546 1.00 94.56 87 LEU A O 1
ATOM 678 N N . ALA A 1 88 ? 0.756 -8.639 7.547 1.00 90.69 88 ALA A N 1
ATOM 679 C CA . ALA A 1 88 ? 0.616 -9.970 8.140 1.00 90.69 88 ALA A CA 1
ATOM 680 C C . ALA A 1 88 ? -0.828 -10.285 8.569 1.00 90.69 88 ALA A C 1
ATOM 682 O O . ALA A 1 88 ? -1.170 -11.456 8.715 1.00 90.69 88 ALA A O 1
ATOM 683 N N . GLY A 1 89 ? -1.654 -9.255 8.785 1.00 78.62 89 GLY A N 1
ATOM 684 C CA . GLY A 1 89 ? -3.072 -9.388 9.137 1.00 78.62 89 GLY A CA 1
ATOM 685 C C . GLY A 1 89 ? -4.042 -9.128 7.981 1.00 78.62 89 GLY A C 1
ATOM 686 O O . GLY A 1 89 ? -5.239 -9.030 8.239 1.00 78.62 89 GLY A O 1
ATOM 687 N N . ALA A 1 90 ? -3.524 -8.957 6.761 1.00 79.94 90 ALA A N 1
ATOM 688 C CA . ALA A 1 90 ? -4.280 -8.621 5.555 1.00 79.94 90 ALA A CA 1
ATOM 689 C C . ALA A 1 90 ? -4.670 -9.857 4.740 1.00 79.94 90 ALA A C 1
ATOM 691 O O . ALA A 1 90 ? -3.850 -10.802 4.669 1.00 79.94 90 ALA A O 1
#

Foldseek 3Di:
DFLFVLLLVVCVVVVQDWDWFDDVQKIKIWHQDPPDSKIWIWIWGQDPVRDIDTPDTFMHDPNATAHPVRHGDDDDPVVRVVSVVRSVVD